Protein AF-A0A963WKW8-F1 (afdb_monomer_lite)

Foldseek 3Di:
DDDDDDPPVVVVLVVLVVVLVVLVVPLDQDPVCNPVSVVSVVVSVVSVVVSVVVVVVD

pLDDT: mean 81.27, std 14.86, range [37.38, 94.0]

Radius of gyration: 15.41 Å; chains: 1; bounding box: 32×16×52 Å

Structure (mmCIF, N/CA/C/O backbone):
data_AF-A0A963WKW8-F1
#
_entry.id   AF-A0A963WKW8-F1
#
loop_
_atom_site.group_PDB
_atom_site.id
_atom_site.type_symbol
_atom_site.label_atom_id
_atom_site.label_alt_id
_atom_site.label_comp_id
_atom_site.label_asym_id
_atom_site.label_entity_id
_atom_site.label_seq_id
_atom_site.pdbx_PDB_ins_code
_atom_site.Cartn_x
_atom_site.Cartn_y
_atom_site.Cartn_z
_atom_site.occupancy
_atom_site.B_iso_or_equiv
_atom_site.auth_seq_id
_atom_site.auth_comp_id
_atom_site.auth_asym_id
_atom_site.auth_atom_id
_atom_site.pdbx_PDB_model_num
ATOM 1 N N . MET A 1 1 ? -16.622 3.292 34.157 1.00 37.38 1 MET A N 1
ATOM 2 C CA . MET A 1 1 ? -17.450 2.924 32.989 1.00 37.38 1 MET A CA 1
ATOM 3 C C . MET A 1 1 ? -16.948 3.710 31.792 1.00 37.38 1 MET A C 1
ATOM 5 O O . MET A 1 1 ? -16.818 4.921 31.906 1.00 37.38 1 MET A O 1
ATOM 9 N N . GLY A 1 2 ? -16.535 3.021 30.726 1.00 65.81 2 GLY A N 1
ATOM 10 C CA . GLY A 1 2 ? -15.982 3.655 29.530 1.00 65.81 2 GLY A CA 1
ATOM 11 C C . GLY A 1 2 ? -17.062 4.232 28.620 1.00 65.81 2 GLY A C 1
ATOM 12 O O . GLY A 1 2 ? -18.213 3.845 28.741 1.00 65.81 2 GLY A O 1
ATOM 13 N N . THR A 1 3 ? -16.655 5.128 27.721 1.00 55.84 3 THR A N 1
ATOM 14 C CA . THR A 1 3 ? -16.841 4.989 26.267 1.00 55.84 3 THR A CA 1
ATOM 15 C C . THR A 1 3 ? -16.154 6.151 25.544 1.00 55.84 3 THR A C 1
ATOM 17 O O . THR A 1 3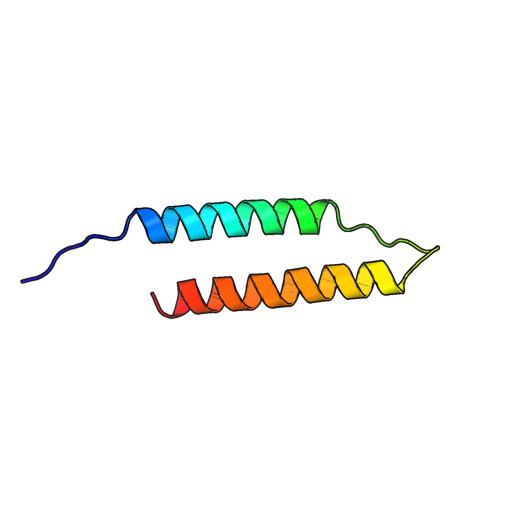 ? -16.519 7.308 25.705 1.00 55.84 3 THR A O 1
ATOM 20 N N . GLN A 1 4 ? -15.204 5.781 24.682 1.00 53.09 4 GLN A N 1
ATOM 21 C CA . GLN A 1 4 ? -15.215 6.166 23.270 1.00 53.09 4 GLN A CA 1
ATOM 22 C C . GLN A 1 4 ? -14.905 7.634 22.926 1.00 53.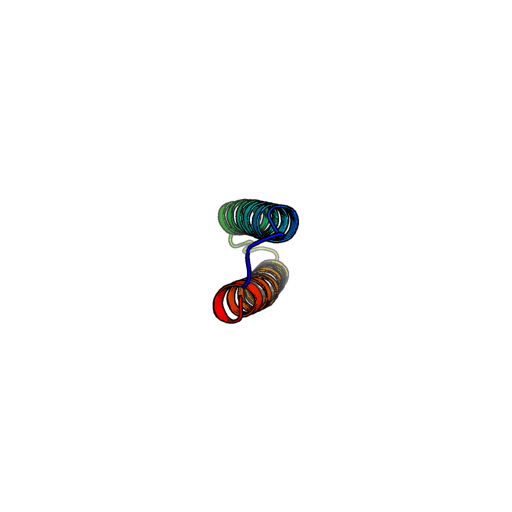09 4 GLN A C 1
ATOM 24 O O . GLN A 1 4 ? -15.784 8.455 22.703 1.00 53.09 4 GLN A O 1
ATOM 29 N N . ARG A 1 5 ? -13.622 7.911 22.682 1.00 50.47 5 ARG A N 1
ATOM 30 C CA . ARG A 1 5 ? -13.189 8.834 21.622 1.00 50.47 5 ARG A CA 1
ATOM 31 C C . ARG A 1 5 ? -12.048 8.150 20.887 1.00 50.47 5 ARG A C 1
ATOM 33 O O . ARG A 1 5 ? -11.088 7.783 21.539 1.00 50.47 5 ARG A O 1
ATOM 40 N N . HIS A 1 6 ? -12.185 7.960 19.573 1.00 50.00 6 HIS A N 1
ATOM 41 C CA . HIS A 1 6 ? -11.110 8.06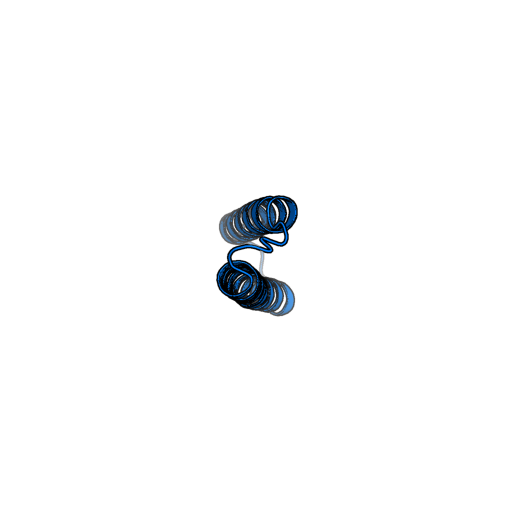8 18.568 1.00 50.00 6 HIS A CA 1
ATOM 42 C C . HIS A 1 6 ? -11.688 7.975 17.129 1.00 50.00 6 HIS A C 1
ATOM 44 O O . HIS A 1 6 ? -11.328 7.090 16.354 1.00 50.00 6 HIS A O 1
ATOM 50 N N . PRO A 1 7 ? -12.598 8.886 16.721 1.00 51.19 7 PRO A N 1
ATOM 51 C CA . PRO A 1 7 ? -13.033 8.970 15.321 1.00 51.19 7 PRO A CA 1
ATOM 52 C C . PRO A 1 7 ? -11.910 9.452 14.379 1.00 51.19 7 PRO A C 1
ATOM 54 O O . PRO A 1 7 ? -11.862 9.047 13.221 1.00 51.19 7 PRO A O 1
ATOM 57 N N . ALA A 1 8 ? -10.964 10.260 14.876 1.00 54.75 8 ALA A N 1
ATOM 58 C CA . ALA A 1 8 ? -9.873 10.817 14.071 1.00 54.75 8 ALA A CA 1
ATOM 59 C C . ALA A 1 8 ? -8.842 9.764 13.619 1.00 54.75 8 ALA A C 1
ATOM 61 O O . ALA A 1 8 ? -8.343 9.840 12.500 1.00 54.75 8 ALA A O 1
ATOM 62 N N . PHE A 1 9 ? -8.556 8.760 14.458 1.00 56.09 9 PHE A N 1
ATOM 63 C CA . PHE A 1 9 ? -7.582 7.707 14.145 1.00 56.09 9 PHE A CA 1
ATOM 64 C C . PHE A 1 9 ? -8.100 6.762 13.050 1.00 56.09 9 PHE A C 1
ATOM 66 O O . PHE A 1 9 ? -7.372 6.399 12.139 1.00 56.09 9 PHE A O 1
ATOM 73 N N . LYS A 1 10 ? -9.396 6.426 13.063 1.00 59.06 10 LYS A N 1
ATOM 74 C CA . LYS A 1 10 ? -9.998 5.604 11.999 1.00 59.06 10 LYS A CA 1
ATOM 75 C C . LYS A 1 10 ? -10.120 6.359 10.675 1.00 59.06 10 LYS A C 1
ATOM 77 O O . LYS A 1 10 ? -9.901 5.763 9.622 1.00 59.06 10 LYS A O 1
ATOM 82 N N . ALA A 1 11 ? -10.430 7.657 10.720 1.00 62.19 11 ALA A N 1
ATOM 83 C CA . ALA A 1 11 ? -10.434 8.503 9.528 1.00 62.19 11 ALA A CA 1
ATOM 84 C C . ALA A 1 11 ? -9.035 8.575 8.887 1.00 62.19 11 ALA A C 1
ATOM 86 O O . ALA A 1 11 ? -8.917 8.422 7.671 1.00 62.19 11 ALA A O 1
ATOM 87 N N . SER A 1 12 ? -7.972 8.698 9.693 1.00 81.81 12 SER A N 1
ATOM 88 C CA . SER A 1 12 ? -6.597 8.692 9.181 1.00 81.81 12 SER A CA 1
ATOM 89 C C . SER A 1 12 ? -6.172 7.324 8.634 1.00 81.81 12 SER A C 1
ATOM 91 O O . SER A 1 12 ? -5.532 7.266 7.584 1.00 81.81 12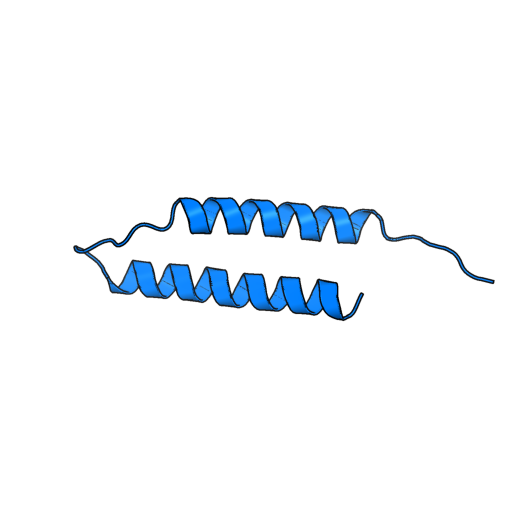 SER A O 1
ATOM 93 N N . THR A 1 13 ? -6.574 6.212 9.261 1.00 86.31 13 THR A N 1
ATOM 94 C CA . THR A 1 13 ? -6.353 4.858 8.719 1.00 86.31 13 THR A CA 1
ATOM 95 C C . THR A 1 13 ? -7.052 4.667 7.370 1.00 86.31 13 THR A C 1
ATOM 97 O O . THR A 1 13 ? -6.425 4.204 6.416 1.00 86.31 13 THR A O 1
ATOM 100 N N . ALA A 1 14 ? -8.331 5.040 7.258 1.00 87.19 14 ALA 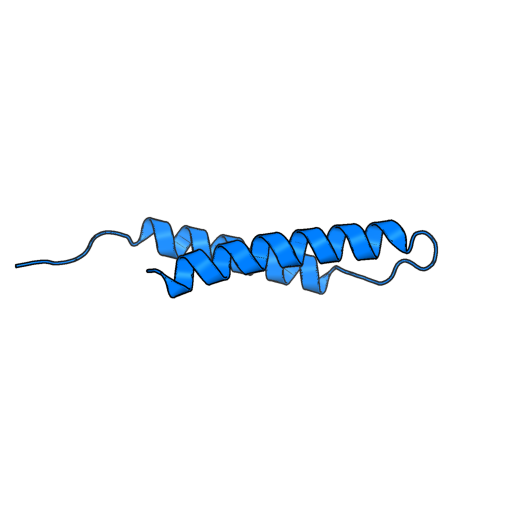A N 1
ATOM 101 C CA . ALA A 1 14 ? -9.107 4.875 6.029 1.00 87.19 14 ALA A CA 1
ATOM 102 C C . ALA A 1 14 ? -8.528 5.697 4.866 1.00 87.19 14 ALA A C 1
ATOM 104 O O . ALA A 1 14 ? -8.437 5.209 3.739 1.00 87.19 14 ALA A O 1
ATOM 105 N N . GLU A 1 15 ? -8.072 6.921 5.137 1.00 88.69 15 GLU A N 1
ATOM 106 C CA . GLU A 1 15 ? -7.439 7.776 4.134 1.00 88.69 15 GLU A CA 1
ATOM 107 C C . GLU A 1 15 ? -6.076 7.230 3.674 1.00 88.69 15 GLU A C 1
ATOM 109 O O . GLU A 1 15 ? -5.759 7.266 2.481 1.00 88.69 15 GLU A O 1
ATOM 114 N N . ARG A 1 16 ? -5.278 6.675 4.599 1.00 89.06 16 ARG A N 1
ATOM 115 C CA . ARG A 1 16 ? -4.006 6.004 4.275 1.00 89.06 16 ARG A CA 1
ATOM 116 C C . ARG A 1 16 ? -4.241 4.757 3.424 1.00 89.06 16 ARG A C 1
ATOM 118 O O . ARG A 1 16 ? -3.597 4.610 2.389 1.00 89.06 16 ARG A O 1
ATOM 125 N N . LEU A 1 17 ? -5.222 3.921 3.776 1.00 90.25 17 LEU A N 1
ATOM 126 C CA . LEU A 1 17 ? -5.625 2.776 2.950 1.00 90.25 17 LEU A CA 1
ATOM 127 C C . LEU A 1 17 ? -6.089 3.216 1.559 1.00 90.25 17 LEU A C 1
ATOM 129 O O . LEU A 1 17 ? -5.667 2.633 0.564 1.00 90.25 17 LEU A O 1
ATOM 133 N N . HIS A 1 18 ? -6.900 4.272 1.459 1.00 91.06 18 HIS A N 1
ATOM 134 C CA . HIS A 1 18 ? -7.352 4.783 0.164 1.00 91.06 18 HIS A CA 1
ATOM 135 C C . HIS A 1 18 ? -6.181 5.258 -0.712 1.00 91.06 18 HIS A C 1
ATOM 137 O O . HIS A 1 18 ? -6.149 4.975 -1.913 1.00 91.06 18 HIS A O 1
ATOM 143 N N . ARG A 1 19 ? -5.193 5.943 -0.121 1.00 91.12 19 ARG A N 1
ATOM 144 C CA . ARG A 1 19 ? -3.966 6.355 -0.817 1.00 91.12 19 ARG A CA 1
ATOM 145 C C . ARG A 1 19 ? -3.141 5.159 -1.290 1.00 91.12 19 ARG A C 1
ATOM 147 O O . ARG A 1 19 ? -2.749 5.139 -2.457 1.00 91.12 19 ARG A O 1
ATOM 154 N N . LEU A 1 20 ? -2.931 4.161 -0.432 1.00 91.94 20 LEU A N 1
ATOM 155 C CA . LEU A 1 20 ? -2.200 2.939 -0.779 1.00 91.94 20 LEU A CA 1
ATOM 156 C C . LEU A 1 20 ? -2.885 2.167 -1.909 1.00 91.94 20 LEU A C 1
ATOM 158 O O . LEU A 1 20 ? -2.218 1.788 -2.867 1.00 91.94 20 LEU A O 1
ATOM 162 N N . SER A 1 21 ? -4.211 2.019 -1.867 1.00 91.00 21 SER A N 1
ATOM 163 C CA . SER A 1 21 ? -4.977 1.368 -2.935 1.00 91.00 21 SER A CA 1
ATOM 164 C C . SER A 1 21 ? -4.830 2.085 -4.278 1.00 91.00 21 SER A C 1
ATOM 166 O O . SER A 1 21 ? -4.670 1.436 -5.311 1.00 91.00 21 SER A O 1
ATOM 168 N N . ARG A 1 22 ? -4.833 3.427 -4.290 1.00 92.94 22 ARG A N 1
ATOM 169 C CA . ARG A 1 22 ? -4.594 4.201 -5.521 1.00 92.94 22 ARG A CA 1
ATOM 170 C C . ARG A 1 22 ? -3.172 4.037 -6.051 1.00 92.94 22 ARG A C 1
ATOM 172 O O . ARG A 1 22 ? -3.002 3.960 -7.263 1.00 92.94 22 ARG A O 1
ATOM 179 N N . ARG A 1 23 ? -2.170 4.012 -5.168 1.00 91.19 23 ARG A N 1
ATOM 180 C CA . ARG A 1 23 ? -0.766 3.776 -5.542 1.00 91.19 23 ARG A CA 1
ATOM 181 C C . ARG A 1 23 ? -0.582 2.385 -6.130 1.00 91.19 23 ARG A C 1
ATOM 183 O O . ARG A 1 23 ? -0.080 2.265 -7.236 1.00 91.19 23 ARG A O 1
ATOM 190 N N . LEU A 1 24 ? -1.100 1.361 -5.455 1.00 89.88 24 LEU A N 1
ATOM 191 C CA . LEU A 1 24 ? -1.040 -0.019 -5.928 1.00 89.88 24 LEU A CA 1
ATOM 192 C C . LEU A 1 24 ? -1.758 -0.203 -7.272 1.00 89.88 24 LEU A C 1
ATOM 194 O O . LEU A 1 24 ? -1.237 -0.879 -8.147 1.00 89.88 24 LEU A O 1
ATOM 198 N N . GLY A 1 25 ? -2.917 0.432 -7.474 1.00 90.19 25 GLY A N 1
ATOM 199 C CA . GLY A 1 25 ? -3.633 0.378 -8.755 1.00 90.19 25 GLY A CA 1
ATOM 200 C C . GLY A 1 25 ? -2.931 1.110 -9.906 1.00 90.19 25 GLY A C 1
ATOM 201 O O . GLY A 1 25 ? -3.219 0.837 -11.067 1.00 90.19 25 GLY A O 1
ATOM 202 N N . ARG A 1 26 ? -2.019 2.040 -9.599 1.00 90.38 26 ARG A N 1
ATOM 203 C CA . ARG A 1 26 ? -1.164 2.730 -10.581 1.00 90.38 26 ARG A CA 1
ATOM 204 C C . ARG A 1 26 ? 0.189 2.054 -10.769 1.00 90.38 26 ARG A C 1
ATOM 206 O O . ARG A 1 26 ? 0.899 2.401 -11.709 1.00 90.38 26 ARG A O 1
ATOM 213 N N . LEU A 1 27 ? 0.536 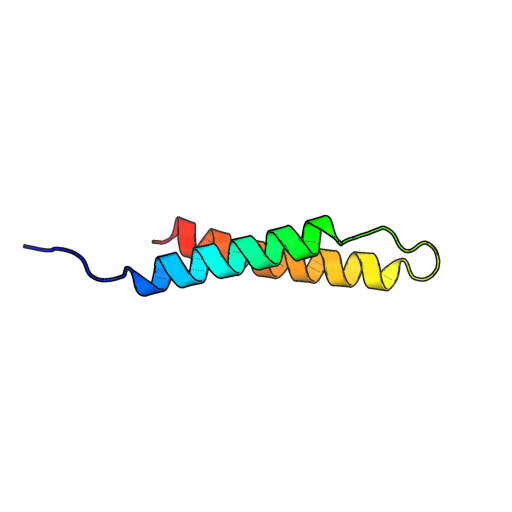1.117 -9.890 1.00 88.06 27 LEU A N 1
ATOM 214 C CA . LEU A 1 27 ? 1.775 0.372 -9.959 1.00 88.06 27 LEU A CA 1
ATOM 215 C C . LEU A 1 27 ? 1.735 -0.505 -11.212 1.00 88.06 27 LEU A C 1
ATOM 217 O O . LEU A 1 27 ? 0.988 -1.479 -11.289 1.00 88.06 27 LEU A O 1
ATOM 221 N N . SER A 1 28 ? 2.535 -0.139 -12.205 1.00 84.94 28 SER A N 1
ATOM 222 C CA . SER A 1 28 ? 2.637 -0.869 -13.463 1.00 84.94 28 SER A CA 1
ATOM 223 C C . SER A 1 28 ? 4.063 -1.381 -13.629 1.00 84.94 28 SER A C 1
ATOM 225 O O . SER A 1 28 ? 4.999 -0.628 -13.351 1.00 84.94 28 SER A O 1
ATOM 227 N N . PRO A 1 29 ? 4.260 -2.622 -14.108 1.00 80.31 29 PRO A N 1
ATOM 228 C CA . PRO A 1 29 ? 5.585 -3.123 -14.434 1.00 80.31 29 PRO A CA 1
ATOM 229 C C . PRO A 1 29 ? 6.242 -2.200 -15.459 1.00 80.31 29 PRO A C 1
ATOM 231 O O . PRO A 1 29 ? 5.745 -2.039 -16.577 1.00 80.31 29 PRO A O 1
ATOM 234 N N . ASN A 1 30 ? 7.349 -1.576 -15.069 1.00 82.06 30 ASN A N 1
ATOM 235 C CA . ASN A 1 30 ? 8.175 -0.805 -15.978 1.00 82.06 30 ASN A CA 1
ATOM 236 C C . ASN A 1 30 ? 9.329 -1.691 -16.451 1.00 82.06 30 ASN A C 1
ATOM 238 O O . ASN A 1 30 ? 10.306 -1.885 -15.739 1.00 82.06 30 ASN A O 1
ATOM 242 N N . TRP A 1 31 ? 9.233 -2.231 -17.666 1.00 81.75 31 TRP A N 1
ATOM 243 C CA . TRP A 1 31 ? 10.281 -3.090 -18.237 1.00 81.75 31 TRP A CA 1
ATOM 244 C C . TRP A 1 31 ? 11.593 -2.349 -18.515 1.00 81.75 31 TRP A C 1
ATOM 246 O O . TRP A 1 31 ? 12.629 -2.984 -18.688 1.00 81.75 31 TRP A O 1
ATOM 256 N N . ARG A 1 32 ? 11.551 -1.011 -18.565 1.00 87.06 32 ARG A N 1
ATOM 257 C CA . ARG A 1 32 ? 12.737 -0.163 -18.715 1.00 87.06 32 ARG A CA 1
ATOM 258 C C . ARG A 1 32 ? 13.468 0.042 -17.390 1.00 87.06 32 ARG A C 1
ATOM 260 O O . ARG A 1 32 ? 14.673 0.246 -17.415 1.00 87.06 32 ARG A O 1
ATOM 267 N N . ASP A 1 33 ? 12.741 -0.009 -16.277 1.00 84.31 33 ASP A N 1
ATOM 268 C CA . ASP A 1 33 ? 13.293 0.129 -14.934 1.00 84.31 33 ASP A CA 1
ATOM 269 C C . ASP A 1 33 ? 12.552 -0.805 -13.960 1.00 84.31 33 ASP A C 1
ATOM 271 O O . ASP A 1 33 ? 11.589 -0.407 -13.294 1.00 84.31 33 ASP A O 1
ATOM 275 N N . PRO A 1 34 ? 12.927 -2.097 -13.941 1.00 86.88 34 PRO A N 1
ATOM 276 C CA . PRO A 1 34 ? 12.261 -3.073 -13.089 1.00 86.88 34 PRO A CA 1
ATOM 277 C C . PRO A 1 34 ? 12.531 -2.808 -11.603 1.00 86.88 34 PRO A C 1
ATOM 279 O O . PRO A 1 34 ? 11.685 -3.130 -10.770 1.00 86.88 34 PRO A O 1
ATOM 282 N N . GLU A 1 35 ? 13.675 -2.206 -11.263 1.00 91.00 35 GLU A N 1
ATOM 283 C CA . GLU A 1 35 ? 14.054 -1.907 -9.881 1.00 91.00 35 GLU A CA 1
ATOM 284 C C . GLU A 1 35 ? 13.095 -0.899 -9.237 1.00 91.00 35 GLU A C 1
ATOM 286 O O . GLU A 1 35 ? 12.577 -1.191 -8.159 1.00 91.00 35 GLU A O 1
ATOM 291 N N . ALA A 1 36 ? 12.733 0.192 -9.925 1.00 87.12 36 ALA A N 1
ATOM 292 C CA . ALA A 1 36 ? 11.741 1.146 -9.428 1.00 87.12 36 ALA A CA 1
ATOM 293 C C . ALA A 1 36 ? 10.380 0.495 -9.140 1.00 87.12 36 ALA A C 1
ATOM 295 O O . ALA A 1 36 ? 9.727 0.834 -8.153 1.00 87.12 36 ALA A O 1
ATOM 296 N N . PHE A 1 37 ? 9.952 -0.480 -9.953 1.00 89.12 37 PHE A N 1
ATOM 297 C CA . PHE A 1 37 ? 8.716 -1.220 -9.682 1.00 89.12 37 PHE A CA 1
ATOM 298 C C . PHE A 1 37 ? 8.814 -2.025 -8.380 1.00 89.12 37 PHE A C 1
ATOM 300 O O . PHE A 1 37 ? 7.894 -1.991 -7.559 1.00 89.12 37 PHE A O 1
ATOM 307 N N . PHE A 1 38 ? 9.914 -2.756 -8.175 1.00 90.81 38 PHE A N 1
ATOM 308 C CA . PHE A 1 38 ? 10.105 -3.540 -6.954 1.00 90.81 38 PHE A CA 1
ATOM 309 C C . PHE A 1 38 ? 10.291 -2.653 -5.722 1.00 90.81 38 PHE A C 1
ATOM 311 O O . PHE A 1 38 ? 9.784 -3.004 -4.653 1.00 90.81 38 PHE A O 1
ATOM 318 N N . GLU A 1 39 ? 10.961 -1.512 -5.860 1.00 92.50 39 GLU A N 1
ATOM 319 C CA . GLU A 1 39 ? 11.122 -0.527 -4.795 1.00 92.50 39 GLU A CA 1
ATOM 320 C C . GLU A 1 39 ? 9.768 0.056 -4.377 1.00 92.50 39 GLU A C 1
ATOM 322 O O . GLU A 1 39 ? 9.399 -0.035 -3.200 1.00 92.50 39 GLU A O 1
ATOM 327 N N . GLU A 1 40 ? 8.977 0.554 -5.333 1.00 90.75 40 GLU A N 1
ATOM 328 C CA . GLU A 1 40 ? 7.664 1.133 -5.049 1.00 90.75 40 GLU A CA 1
ATOM 329 C C . GLU A 1 40 ? 6.699 0.076 -4.486 1.00 90.75 40 GLU A C 1
ATOM 331 O O . GLU A 1 40 ? 6.014 0.325 -3.489 1.00 90.75 40 GLU A O 1
ATOM 336 N N . ARG A 1 41 ? 6.708 -1.150 -5.031 1.00 91.62 41 ARG A N 1
ATOM 337 C CA . ARG A 1 41 ? 5.960 -2.287 -4.467 1.00 91.62 41 ARG A CA 1
ATOM 338 C C . ARG A 1 41 ? 6.349 -2.549 -3.010 1.00 91.62 41 ARG A C 1
ATOM 340 O O . ARG A 1 41 ? 5.473 -2.756 -2.170 1.00 91.62 41 ARG A O 1
ATOM 347 N N . SER A 1 42 ? 7.646 -2.553 -2.707 1.00 93.50 42 SER A N 1
ATOM 348 C CA . SER A 1 42 ? 8.167 -2.833 -1.363 1.00 93.50 42 SER A CA 1
ATOM 349 C C . SER A 1 42 ? 7.861 -1.707 -0.378 1.00 93.50 42 SER A C 1
ATOM 351 O O . SER A 1 42 ? 7.664 -1.953 0.813 1.00 93.50 42 SER A O 1
ATOM 353 N N . GLU A 1 43 ? 7.816 -0.457 -0.836 1.00 92.19 43 GLU A N 1
ATOM 354 C CA . GLU A 1 43 ? 7.349 0.665 -0.024 1.00 92.19 43 GLU A CA 1
ATOM 355 C C . GLU A 1 43 ? 5.858 0.529 0.314 1.00 92.19 43 GLU A C 1
ATOM 357 O O . GLU A 1 43 ? 5.493 0.583 1.492 1.00 92.19 43 GLU A O 1
ATOM 362 N N . ILE A 1 44 ? 5.017 0.257 -0.691 1.00 92.50 44 ILE A N 1
ATOM 363 C CA . ILE A 1 44 ? 3.573 0.050 -0.504 1.00 92.50 44 ILE A CA 1
ATOM 364 C C . ILE A 1 44 ? 3.314 -1.110 0.469 1.00 92.50 44 ILE A C 1
ATOM 366 O O . ILE A 1 44 ? 2.488 -0.979 1.373 1.00 92.50 44 ILE A O 1
ATOM 370 N N . GLU A 1 45 ? 4.034 -2.227 0.333 1.00 94.00 45 GLU A N 1
ATOM 371 C CA . GLU A 1 45 ? 3.908 -3.387 1.225 1.00 94.00 45 GLU A CA 1
ATOM 372 C C . GLU A 1 45 ? 4.267 -3.040 2.680 1.00 94.00 45 GLU A C 1
ATOM 374 O O . GLU A 1 45 ? 3.533 -3.391 3.610 1.00 94.00 45 GLU A O 1
ATOM 379 N N . ARG A 1 46 ? 5.371 -2.309 2.891 1.00 93.88 46 ARG A N 1
ATOM 380 C CA . ARG A 1 46 ? 5.810 -1.878 4.227 1.00 93.88 46 ARG A CA 1
ATOM 381 C C . ARG A 1 46 ? 4.790 -0.962 4.892 1.00 93.88 46 ARG A C 1
ATOM 383 O O . ARG A 1 46 ? 4.500 -1.134 6.078 1.00 93.88 46 ARG A O 1
ATOM 390 N N . GLU A 1 47 ? 4.240 -0.006 4.150 1.00 91.25 47 GLU A N 1
ATOM 391 C CA . GLU A 1 47 ? 3.238 0.913 4.682 1.00 91.25 47 GLU A CA 1
ATOM 392 C C . GLU A 1 47 ? 1.914 0.196 4.971 1.00 91.25 47 GLU A C 1
ATOM 394 O O . GLU A 1 47 ? 1.349 0.371 6.052 1.00 91.25 47 GLU A O 1
ATOM 399 N N . LEU A 1 48 ? 1.473 -0.699 4.081 1.00 91.38 48 LEU A N 1
ATOM 400 C CA . LEU A 1 48 ? 0.281 -1.517 4.296 1.00 91.38 48 LEU A CA 1
ATOM 401 C C . LEU A 1 48 ? 0.414 -2.397 5.543 1.00 91.38 48 LEU A C 1
ATOM 403 O O . LEU A 1 48 ? -0.523 -2.480 6.336 1.00 91.38 48 LEU A O 1
ATOM 407 N N . ARG A 1 49 ? 1.581 -3.017 5.759 1.00 91.50 49 ARG A N 1
ATOM 408 C CA . ARG A 1 49 ? 1.836 -3.831 6.955 1.00 91.50 49 ARG A CA 1
ATOM 409 C C . ARG A 1 49 ? 1.739 -3.007 8.239 1.00 91.50 49 ARG A C 1
ATOM 411 O O . ARG A 1 49 ? 1.162 -3.493 9.206 1.00 91.50 49 ARG A O 1
ATOM 418 N N . ARG A 1 50 ? 2.255 -1.772 8.254 1.00 88.75 50 ARG A N 1
ATOM 419 C CA . ARG A 1 50 ? 2.110 -0.868 9.412 1.00 88.75 50 ARG A CA 1
ATOM 420 C C . ARG A 1 50 ? 0.644 -0.555 9.685 1.00 88.75 50 ARG A C 1
ATOM 422 O O . ARG A 1 50 ? 0.188 -0.741 10.805 1.00 88.75 50 ARG A O 1
ATOM 429 N N . VAL A 1 51 ? -0.103 -0.177 8.650 1.00 90.38 51 VAL A N 1
ATOM 430 C CA . VAL A 1 51 ? -1.532 0.135 8.781 1.00 90.38 51 VAL A CA 1
ATOM 431 C C . VAL A 1 51 ? -2.328 -1.086 9.258 1.00 90.38 51 VAL A C 1
ATOM 433 O O . VAL A 1 51 ? -3.194 -0.959 10.118 1.00 90.38 51 VAL A O 1
ATOM 436 N N . ALA A 1 52 ? -2.011 -2.284 8.762 1.00 88.88 52 ALA A N 1
ATOM 437 C CA . ALA A 1 52 ? -2.643 -3.523 9.209 1.00 88.88 52 ALA A CA 1
ATOM 438 C C . ALA A 1 52 ? -2.358 -3.828 10.690 1.00 88.88 52 ALA A C 1
ATOM 440 O O . ALA A 1 52 ? -3.262 -4.252 11.405 1.00 88.88 52 ALA A O 1
ATOM 441 N N . GLN A 1 53 ? -1.134 -3.577 11.166 1.00 88.81 53 GLN A N 1
ATOM 442 C CA . GLN A 1 53 ? -0.795 -3.702 12.587 1.00 88.81 53 GLN A CA 1
ATOM 443 C C . GLN A 1 53 ? -1.561 -2.684 13.440 1.00 88.81 53 GLN A C 1
ATOM 445 O O . GLN A 1 53 ? -2.104 -3.054 14.475 1.00 88.81 53 GLN A O 1
ATOM 450 N N . GLU A 1 54 ? -1.664 -1.431 12.989 1.00 85.25 54 GLU A N 1
ATOM 451 C CA . GLU A 1 54 ? -2.439 -0.388 13.678 1.00 85.25 54 GLU A CA 1
ATOM 452 C C . GLU A 1 54 ? -3.926 -0.762 13.806 1.00 85.25 54 GLU A C 1
ATOM 454 O O . GLU A 1 54 ? -4.540 -0.489 14.833 1.00 85.25 54 GLU A O 1
ATOM 459 N N . VAL A 1 55 ? -4.500 -1.416 12.790 1.00 85.50 55 VAL A N 1
ATOM 460 C CA . VAL A 1 55 ? -5.890 -1.903 12.821 1.00 85.50 55 VAL A CA 1
ATOM 461 C C . VAL A 1 55 ? -6.045 -3.148 13.694 1.00 85.50 55 VAL A C 1
ATOM 463 O O . VAL A 1 55 ? -7.021 -3.249 14.427 1.00 85.50 55 VAL A O 1
ATOM 466 N N . GLY A 1 56 ? -5.111 -4.099 13.619 1.00 78.81 56 GLY A N 1
ATOM 467 C CA . GLY A 1 56 ? -5.178 -5.352 14.378 1.00 78.81 56 GLY A CA 1
ATOM 468 C C . GLY A 1 56 ? -4.929 -5.194 15.881 1.00 78.81 56 GLY A C 1
ATOM 469 O O . GLY A 1 56 ? -5.345 -6.052 16.655 1.00 78.81 56 GLY A O 1
ATOM 470 N N . HIS A 1 57 ? -4.267 -4.111 16.296 1.00 65.62 57 HIS A N 1
ATOM 471 C CA . HIS A 1 57 ? -4.023 -3.772 17.701 1.00 65.62 57 HIS A CA 1
ATOM 472 C C . HIS A 1 57 ? -5.040 -2.775 18.298 1.00 65.62 57 HIS A C 1
ATOM 474 O O . HIS A 1 57 ? -4.894 -2.420 19.470 1.00 65.62 57 HIS A O 1
ATOM 480 N N . GLY A 1 58 ? -6.025 -2.303 17.520 1.00 54.03 58 GLY A N 1
ATOM 481 C CA . GLY A 1 58 ? -6.981 -1.251 17.904 1.00 54.03 58 GLY A CA 1
ATOM 482 C C . GLY A 1 58 ? -8.400 -1.714 18.215 1.00 54.03 58 GLY A C 1
ATOM 483 O O . GLY A 1 58 ? -8.770 -2.851 17.855 1.00 54.03 58 GLY A O 1
#

Secondary structure (DSSP, 8-state):
------HHHHHHHHHHHHHHHHHHHH----TT-HHHHHHHHHHHHHHHHHHHHHHHT-

Sequence (58 aa):
MGTQRHPAFKASTAERLHRLSRRLGRLSPNWRDPEAFFEERSEIERELRRVAQEVGHG